Protein AF-A0A951BEL4-F1 (afdb_monomer_lite)

Sequence (52 aa):
MKIIKERQGLILEDVRLAIEGRLLVDLSLTIGPGEIVTVMAPSGAGKSSFLA

Secondary structure (DSSP, 8-state):
-----PPPPEEEEEEEEEETTEEEEEEEEEE-TT--------TTSSHHHHH-

Foldseek 3Di:
DDPDDPDAWDWDDQDWDDDPNRTLDGDTDTAGVPRDDDDDDDPPSCPVVVVD

pLDDT: mean 88.94, std 11.77, range [42.56, 97.0]

Radius of gyration: 14.79 Å; chains: 1; bounding box: 34×25×42 Å

Structure (mmCIF, N/CA/C/O backbone):
data_AF-A0A951BEL4-F1
#
_entry.id   AF-A0A951BEL4-F1
#
loop_
_atom_site.group_PDB
_atom_site.id
_atom_site.type_symbol
_atom_site.label_atom_id
_atom_site.label_alt_id
_atom_site.label_comp_id
_atom_site.label_asym_id
_atom_site.label_entity_id
_atom_site.label_seq_id
_atom_site.pdbx_PDB_ins_code
_atom_site.Cartn_x
_atom_site.Cartn_y
_atom_site.Cartn_z
_atom_site.occupancy
_atom_site.B_iso_or_equiv
_atom_site.auth_seq_id
_atom_site.auth_comp_id
_atom_site.auth_asym_id
_atom_site.auth_atom_id
_atom_site.pdbx_PDB_model_num
ATOM 1 N N . MET A 1 1 ? -22.812 18.612 25.181 1.00 42.56 1 MET A N 1
ATOM 2 C CA . MET A 1 1 ? -23.156 17.474 24.303 1.00 42.56 1 MET A CA 1
ATOM 3 C C . MET A 1 1 ? -22.060 17.353 23.251 1.00 42.56 1 MET A C 1
ATOM 5 O O . MET A 1 1 ? -21.921 18.261 22.444 1.00 42.56 1 MET A O 1
ATOM 9 N N . LYS A 1 2 ? -21.184 16.345 23.339 1.00 52.50 2 LYS A N 1
ATOM 10 C CA . LYS A 1 2 ? -20.035 16.204 22.429 1.00 52.50 2 LYS A CA 1
ATOM 11 C C . LYS A 1 2 ? -20.510 15.416 21.207 1.00 52.50 2 LYS A C 1
ATOM 13 O O . LYS A 1 2 ? -20.849 14.249 21.352 1.00 52.50 2 LYS A O 1
ATOM 18 N N . ILE A 1 3 ? -20.600 16.062 20.045 1.00 57.38 3 ILE A N 1
ATOM 19 C CA . ILE A 1 3 ? -20.901 15.380 18.781 1.00 57.38 3 ILE A CA 1
ATOM 20 C C . ILE A 1 3 ? -19.754 14.398 18.530 1.00 57.38 3 ILE A C 1
ATOM 22 O O . ILE A 1 3 ? -18.603 14.807 18.363 1.00 57.38 3 ILE A O 1
ATOM 26 N N . ILE A 1 4 ? -20.050 13.103 18.590 1.00 65.19 4 ILE A N 1
ATOM 27 C CA . ILE A 1 4 ? -19.087 12.060 18.258 1.00 65.19 4 ILE A CA 1
ATOM 28 C C . ILE A 1 4 ? -19.014 12.061 16.734 1.00 65.19 4 ILE A C 1
ATOM 30 O O . ILE A 1 4 ? -19.969 11.685 16.063 1.00 65.19 4 ILE A O 1
ATOM 34 N N . LYS A 1 5 ? -17.916 12.574 16.179 1.00 66.94 5 LYS A N 1
ATOM 35 C CA . LYS A 1 5 ? -17.656 12.485 14.743 1.00 66.94 5 LYS A CA 1
ATOM 36 C C . LYS A 1 5 ? -17.378 11.009 14.457 1.00 66.94 5 LYS A C 1
ATOM 38 O O . LYS A 1 5 ? -16.392 10.482 14.976 1.00 66.94 5 LYS A O 1
ATOM 43 N N . GLU A 1 6 ? -18.256 10.339 13.712 1.00 72.38 6 GLU A N 1
ATOM 44 C CA . GLU A 1 6 ? -17.965 8.991 13.223 1.00 72.38 6 GLU A CA 1
ATOM 45 C C . GLU A 1 6 ? -16.611 9.024 12.509 1.00 72.38 6 GLU A C 1
ATOM 47 O O . GLU A 1 6 ? -16.342 9.910 11.689 1.00 72.38 6 GLU A O 1
ATOM 52 N N . ARG A 1 7 ? -15.708 8.118 12.895 1.00 74.88 7 ARG A N 1
ATOM 53 C CA . ARG A 1 7 ? -14.423 7.988 12.212 1.00 74.88 7 ARG A CA 1
ATOM 54 C C . ARG A 1 7 ? -14.728 7.460 10.816 1.00 74.88 7 ARG A C 1
ATOM 56 O O . ARG A 1 7 ? -15.289 6.381 10.698 1.00 74.88 7 ARG A O 1
ATOM 63 N N . GLN A 1 8 ? -14.392 8.226 9.785 1.00 82.75 8 GLN A N 1
ATOM 64 C CA . GLN A 1 8 ? -14.483 7.754 8.407 1.00 82.75 8 GLN A CA 1
ATOM 65 C C . GLN A 1 8 ? -13.314 6.795 8.138 1.00 82.75 8 GLN A C 1
ATOM 67 O O . GLN A 1 8 ? -12.218 6.998 8.668 1.00 82.75 8 GLN A O 1
ATOM 72 N N . GLY A 1 9 ? -13.572 5.728 7.379 1.00 92.00 9 GLY A N 1
ATOM 73 C CA . GLY A 1 9 ? -12.538 4.801 6.912 1.00 92.00 9 GLY A CA 1
ATOM 74 C C . GLY A 1 9 ? -11.646 5.421 5.830 1.00 92.00 9 GLY A C 1
ATOM 75 O O . GLY A 1 9 ? -11.914 6.527 5.359 1.00 92.00 9 GLY A O 1
ATOM 76 N N . LEU A 1 10 ? -10.592 4.709 5.425 1.00 94.31 10 LEU A N 1
ATOM 77 C CA . LEU A 1 10 ? -9.800 5.076 4.248 1.00 9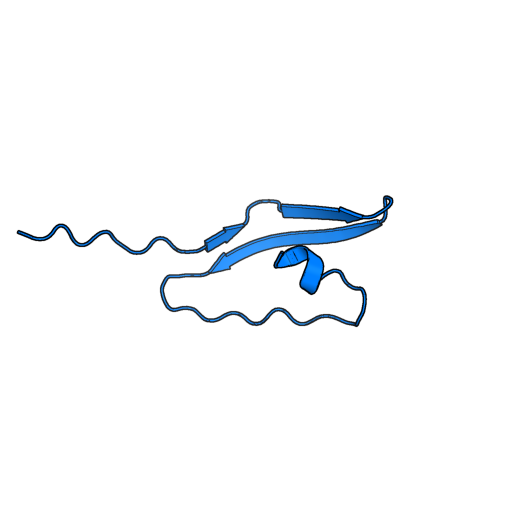4.31 10 LEU A CA 1
ATOM 78 C C . LEU A 1 10 ? -10.465 4.488 3.004 1.00 94.31 10 LEU A C 1
ATOM 80 O O . LEU A 1 10 ? -10.714 3.285 2.956 1.00 94.31 10 LEU A O 1
ATOM 84 N N . ILE A 1 11 ? -10.720 5.320 1.999 1.00 95.50 11 ILE A N 1
ATOM 85 C CA . ILE A 1 11 ? -11.234 4.884 0.702 1.00 95.50 11 ILE A CA 1
ATOM 86 C C . ILE A 1 11 ? -10.234 5.319 -0.366 1.00 95.50 11 ILE A C 1
ATOM 88 O O . ILE A 1 11 ? -9.887 6.496 -0.460 1.00 95.50 11 ILE A O 1
ATOM 92 N N . LEU A 1 12 ? -9.761 4.352 -1.141 1.00 95.44 12 LEU A N 1
ATOM 93 C CA . LEU A 1 12 ? -8.939 4.532 -2.326 1.00 95.44 12 LEU A CA 1
ATOM 94 C C . LEU A 1 12 ? -9.774 4.070 -3.520 1.00 95.44 12 LEU A C 1
ATOM 96 O O . LEU A 1 12 ? -10.125 2.893 -3.595 1.00 95.44 12 LEU A O 1
ATOM 100 N N . GLU A 1 13 ? -10.108 4.993 -4.417 1.00 96.88 13 GLU A N 1
ATOM 101 C CA . GLU A 1 13 ? -10.892 4.725 -5.626 1.00 96.88 13 GLU A CA 1
ATOM 102 C C . GLU A 1 13 ? -10.009 4.943 -6.851 1.00 96.88 13 GLU A C 1
ATOM 104 O O . GLU A 1 13 ? -9.474 6.035 -7.044 1.00 96.88 13 GLU A O 1
ATOM 109 N N . ASP A 1 14 ? -9.835 3.885 -7.644 1.00 97.00 14 ASP A N 1
ATOM 110 C CA . ASP A 1 14 ? -9.115 3.875 -8.920 1.00 97.00 14 ASP A CA 1
ATOM 111 C C . ASP A 1 14 ? -7.723 4.530 -8.843 1.00 97.00 14 ASP A C 1
ATOM 113 O O . ASP A 1 14 ? -7.287 5.272 -9.731 1.00 97.00 14 ASP A O 1
ATOM 117 N N . VAL A 1 15 ? -6.999 4.250 -7.754 1.00 95.12 15 VAL A N 1
ATOM 118 C CA . VAL A 1 15 ? -5.685 4.839 -7.496 1.00 95.12 15 VAL A CA 1
ATOM 119 C C . VAL A 1 15 ? -4.648 4.192 -8.396 1.00 95.12 15 VAL A C 1
ATOM 121 O O . VAL A 1 15 ? -4.371 2.994 -8.297 1.00 95.12 15 VAL A O 1
ATOM 124 N N . ARG A 1 16 ? -4.011 5.025 -9.224 1.00 95.75 16 ARG A N 1
ATOM 125 C CA . ARG A 1 16 ? -2.920 4.630 -10.114 1.00 95.75 16 ARG A CA 1
ATOM 126 C C . ARG A 1 16 ? -1.657 5.420 -9.836 1.00 95.75 16 ARG A C 1
ATOM 128 O O . ARG A 1 16 ? -1.673 6.648 -9.835 1.00 95.75 16 ARG A O 1
ATOM 135 N N . LEU A 1 17 ? -0.549 4.706 -9.675 1.00 94.25 17 LEU A N 1
ATOM 136 C CA . LEU A 1 17 ? 0.778 5.293 -9.519 1.00 94.25 17 LEU A CA 1
ATOM 137 C C . LEU A 1 17 ? 1.710 4.745 -10.591 1.00 94.25 17 LEU A C 1
ATOM 139 O O . LEU A 1 17 ? 1.961 3.538 -10.646 1.00 94.25 17 LEU A O 1
ATOM 143 N N . ALA A 1 18 ? 2.26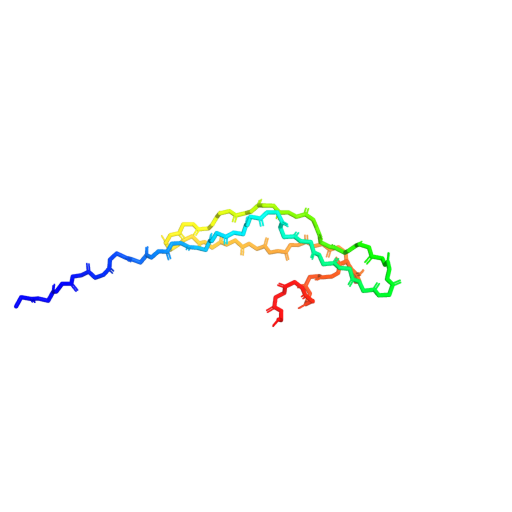6 5.645 -11.396 1.00 95.19 18 ALA A N 1
ATOM 144 C CA . ALA A 1 18 ? 3.310 5.329 -12.356 1.00 95.19 18 ALA A CA 1
ATOM 145 C C . ALA A 1 18 ? 4.567 6.157 -12.075 1.00 95.19 18 ALA A C 1
ATOM 147 O O . ALA A 1 18 ? 4.485 7.360 -11.834 1.00 95.19 18 ALA A O 1
ATOM 148 N N . ILE A 1 19 ? 5.729 5.510 -12.135 1.00 91.94 19 ILE A N 1
ATOM 149 C CA . ILE A 1 19 ? 7.043 6.153 -12.020 1.00 91.94 19 ILE A CA 1
ATOM 150 C C . ILE A 1 19 ? 7.817 5.815 -13.288 1.00 91.94 19 ILE A C 1
ATOM 152 O O . ILE A 1 19 ? 7.881 4.650 -13.673 1.00 91.94 19 ILE A 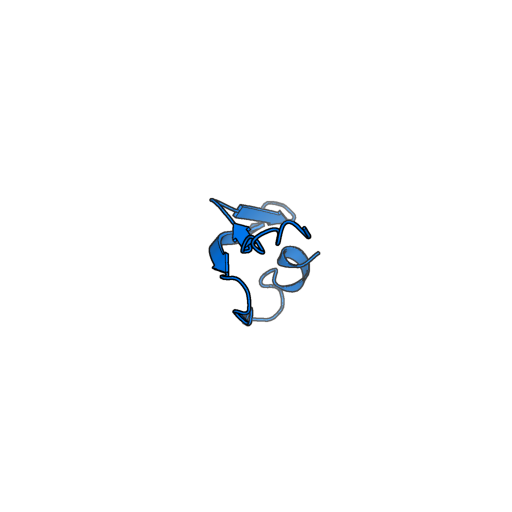O 1
ATOM 156 N N . GLU A 1 20 ? 8.352 6.836 -13.962 1.00 93.06 20 GLU A N 1
ATOM 157 C CA . GLU A 1 20 ? 9.099 6.678 -15.223 1.00 93.06 20 GLU A CA 1
ATOM 158 C C . GLU A 1 20 ? 8.330 5.861 -16.283 1.00 93.06 20 GLU A C 1
ATOM 160 O O . GLU A 1 20 ? 8.885 5.038 -17.004 1.00 93.06 20 GLU A O 1
ATOM 165 N N . GLY A 1 21 ? 7.008 6.052 -16.354 1.00 92.69 21 GLY A N 1
ATOM 166 C CA . GLY A 1 21 ? 6.137 5.343 -17.298 1.00 92.69 21 GLY A CA 1
ATOM 167 C C . GLY A 1 21 ? 5.808 3.895 -16.919 1.00 92.69 21 GLY A C 1
ATOM 168 O O . GLY A 1 21 ? 4.990 3.265 -17.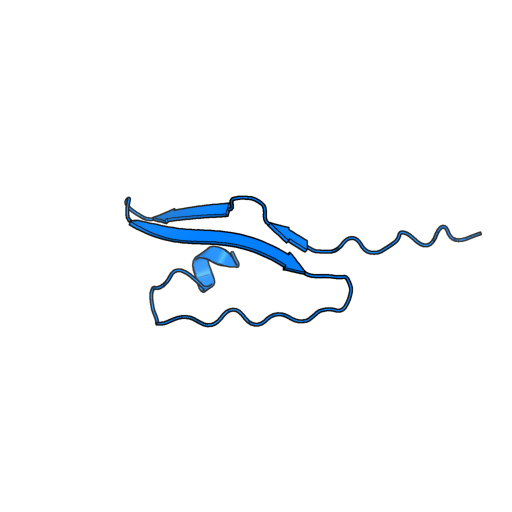588 1.00 92.69 21 GLY A O 1
ATOM 169 N N . ARG A 1 22 ? 6.372 3.363 -15.830 1.00 93.38 22 ARG A N 1
ATOM 170 C CA . ARG A 1 22 ? 6.024 2.043 -15.298 1.00 93.38 22 ARG A CA 1
ATOM 171 C C . ARG A 1 22 ? 4.903 2.163 -14.270 1.00 93.38 22 ARG A C 1
ATOM 173 O O . ARG A 1 22 ? 5.075 2.822 -13.248 1.00 93.38 22 ARG A O 1
ATOM 180 N N . LEU A 1 23 ? 3.791 1.468 -14.504 1.00 94.25 23 LEU A N 1
ATOM 181 C CA . LEU A 1 23 ? 2.711 1.326 -13.526 1.00 94.25 23 LEU A CA 1
ATOM 182 C C . LEU A 1 23 ? 3.179 0.452 -12.351 1.00 94.25 23 LEU A C 1
ATOM 184 O O . LEU A 1 23 ? 3.643 -0.672 -12.553 1.00 94.25 23 LEU A O 1
ATOM 188 N N . LEU A 1 24 ? 3.082 0.988 -11.136 1.00 93.88 24 LEU A N 1
ATOM 189 C CA . LEU A 1 24 ? 3.477 0.320 -9.893 1.00 93.88 24 LEU A CA 1
ATOM 190 C C . LEU A 1 24 ? 2.273 -0.026 -9.013 1.00 93.88 24 LEU A C 1
ATOM 192 O O . LEU A 1 24 ? 2.299 -1.040 -8.324 1.00 93.88 24 LEU A O 1
ATOM 196 N N . VAL A 1 25 ? 1.228 0.803 -9.045 1.00 93.94 25 VAL A N 1
ATOM 197 C CA . VAL A 1 25 ? -0.007 0.610 -8.275 1.00 93.94 25 VAL A CA 1
ATOM 198 C C . VAL A 1 25 ? -1.195 0.851 -9.193 1.00 93.94 25 VAL A C 1
ATOM 200 O O . VAL A 1 25 ? -1.199 1.840 -9.923 1.00 93.94 25 VAL A O 1
ATOM 203 N N . ASP A 1 26 ? -2.182 -0.036 -9.131 1.00 95.00 26 ASP A N 1
ATOM 204 C CA . ASP A 1 26 ? -3.514 0.115 -9.724 1.00 95.00 26 ASP A CA 1
ATOM 205 C C . ASP A 1 26 ? -4.491 -0.634 -8.818 1.00 95.00 26 ASP A C 1
ATOM 207 O O . ASP A 1 26 ? -4.528 -1.869 -8.833 1.00 95.00 26 ASP A O 1
ATOM 211 N N . LEU A 1 27 ? -5.161 0.086 -7.915 1.00 93.56 27 LEU A N 1
ATOM 212 C CA . LEU A 1 27 ? -6.052 -0.542 -6.942 1.00 93.56 27 LEU A CA 1
ATOM 213 C C . LEU A 1 27 ? -7.177 0.372 -6.467 1.00 93.56 27 LEU A C 1
ATOM 215 O O . LEU A 1 27 ? -7.037 1.593 -6.391 1.00 93.56 27 LEU A O 1
ATOM 219 N N . SER A 1 28 ? -8.245 -0.290 -6.033 1.00 95.38 28 SER A N 1
ATOM 220 C CA . SER A 1 28 ? -9.305 0.277 -5.209 1.00 95.38 28 SER A CA 1
ATOM 221 C C . SER A 1 28 ? -9.350 -0.501 -3.896 1.00 95.38 28 SER A C 1
ATOM 223 O O . SER A 1 28 ? -9.323 -1.735 -3.899 1.00 95.38 28 SER A O 1
ATOM 225 N N . LEU A 1 29 ? -9.354 0.207 -2.768 1.00 95.12 29 LEU A N 1
ATOM 226 C CA . LEU A 1 29 ? -9.278 -0.382 -1.430 1.00 95.12 29 LEU A CA 1
ATOM 227 C C . LEU A 1 29 ? -10.095 0.442 -0.439 1.00 95.12 29 LEU A C 1
ATOM 229 O O . LEU A 1 29 ? -9.978 1.663 -0.379 1.00 95.12 29 LEU A O 1
ATOM 233 N N . THR A 1 30 ? -10.873 -0.242 0.390 1.00 95.88 30 THR A N 1
ATOM 234 C CA . THR A 1 30 ? -11.577 0.354 1.525 1.00 95.88 30 THR A CA 1
ATOM 235 C C . THR A 1 30 ? -11.038 -0.248 2.812 1.00 95.88 30 THR A C 1
ATOM 237 O O . THR A 1 30 ? -10.929 -1.466 2.916 1.00 95.88 30 THR A O 1
ATOM 240 N N . ILE A 1 31 ? -10.702 0.602 3.780 1.00 95.75 31 ILE A N 1
ATOM 241 C CA . ILE A 1 31 ? -10.264 0.210 5.121 1.00 95.75 31 ILE A CA 1
ATOM 242 C C . ILE A 1 31 ? -11.230 0.833 6.121 1.00 95.75 31 ILE A C 1
ATOM 244 O O . ILE A 1 31 ? -11.322 2.061 6.233 1.00 95.75 31 ILE A O 1
ATOM 248 N N . GLY A 1 32 ? -11.961 -0.010 6.839 1.00 95.94 32 GLY A N 1
ATOM 249 C CA . GLY A 1 32 ? -12.928 0.418 7.838 1.00 95.94 32 GLY A CA 1
ATOM 250 C C . GLY A 1 32 ? -12.282 1.041 9.085 1.00 95.94 32 GLY A C 1
ATOM 251 O O . GLY A 1 32 ? -11.092 0.855 9.359 1.00 95.94 32 GLY A O 1
ATOM 252 N N . PRO A 1 33 ? -13.051 1.781 9.902 1.00 94.19 33 PR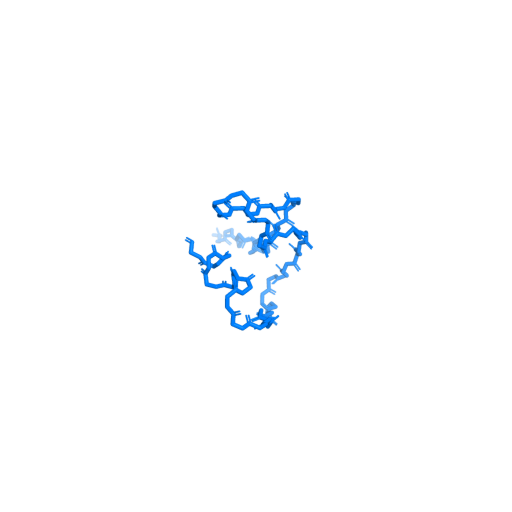O A N 1
ATOM 253 C CA . PRO A 1 33 ? -12.547 2.320 11.162 1.00 94.19 33 PRO A CA 1
ATOM 254 C C . PRO A 1 33 ? -12.088 1.204 12.110 1.00 94.19 33 PRO A C 1
ATOM 256 O O . PRO A 1 33 ? -12.877 0.351 12.503 1.00 94.19 33 PRO A O 1
ATOM 259 N N . GLY A 1 34 ? -10.815 1.238 12.511 1.00 93.69 34 GLY A N 1
ATOM 260 C CA . GLY A 1 34 ? -10.217 0.223 13.389 1.00 93.69 34 GLY A CA 1
ATOM 261 C C . GLY A 1 34 ? -9.716 -1.031 12.666 1.00 93.69 34 GLY A C 1
ATOM 262 O O . GLY A 1 34 ? -9.127 -1.895 13.311 1.00 93.69 34 GLY A O 1
ATOM 263 N N . GLU A 1 35 ? -9.903 -1.118 11.349 1.00 96.19 35 GLU A N 1
ATOM 264 C CA . GLU A 1 35 ? -9.328 -2.178 10.530 1.00 96.19 35 GLU A CA 1
ATOM 265 C C . GLU A 1 35 ? -7.829 -1.938 10.304 1.00 96.19 35 GLU A C 1
ATOM 267 O O . GLU A 1 35 ? -7.370 -0.803 10.150 1.00 96.19 35 GLU A O 1
ATOM 272 N N . ILE A 1 36 ? -7.056 -3.026 10.299 1.00 94.81 36 ILE A N 1
ATOM 273 C CA . ILE A 1 36 ? -5.618 -3.006 10.036 1.00 94.81 36 ILE A CA 1
ATOM 274 C C . ILE A 1 36 ? -5.362 -3.844 8.790 1.00 94.81 36 ILE A C 1
ATOM 276 O O . ILE A 1 36 ? -5.583 -5.053 8.788 1.00 94.81 36 ILE A O 1
ATOM 280 N N . VAL A 1 37 ? -4.840 -3.199 7.749 1.00 94.31 37 VAL A N 1
ATOM 281 C CA . VAL A 1 37 ? -4.453 -3.844 6.491 1.00 94.31 37 VAL A CA 1
ATOM 282 C C . VAL A 1 37 ? -2.939 -3.776 6.337 1.00 94.31 37 VAL A C 1
ATOM 284 O O . VAL A 1 37 ? -2.317 -2.753 6.618 1.00 94.31 37 VAL A O 1
ATOM 287 N N . THR A 1 38 ? -2.338 -4.873 5.875 1.00 93.88 38 THR A N 1
ATOM 288 C CA . THR A 1 38 ? -0.909 -4.928 5.545 1.00 93.88 38 THR A CA 1
ATOM 289 C C . THR A 1 38 ? -0.720 -4.905 4.035 1.00 93.88 38 THR A C 1
ATOM 291 O O . THR A 1 38 ? -1.323 -5.701 3.320 1.00 93.88 38 THR A O 1
ATOM 294 N N . VAL A 1 39 ? 0.171 -4.039 3.550 1.00 91.56 39 VAL A N 1
ATOM 295 C CA . VAL A 1 39 ? 0.568 -3.993 2.137 1.00 91.56 39 VAL A CA 1
ATOM 296 C C . VAL A 1 39 ? 1.816 -4.856 1.933 1.00 91.56 39 VAL A C 1
ATOM 298 O O . VAL A 1 39 ? 2.907 -4.502 2.384 1.00 91.56 39 VAL A O 1
ATOM 301 N N . MET A 1 40 ? 1.672 -5.985 1.233 1.00 91.25 40 MET A N 1
ATOM 302 C CA . MET A 1 40 ? 2.774 -6.897 0.890 1.00 91.25 40 MET A CA 1
ATOM 303 C C . MET A 1 40 ? 2.968 -6.986 -0.625 1.00 91.25 40 MET A C 1
ATOM 305 O O . MET A 1 40 ? 2.006 -7.063 -1.377 1.00 91.25 40 MET A O 1
ATOM 309 N N . ALA A 1 41 ? 4.225 -6.987 -1.071 1.00 89.62 41 ALA A N 1
ATOM 310 C CA . ALA A 1 41 ? 4.629 -7.098 -2.475 1.00 89.62 41 ALA A CA 1
ATOM 311 C C . ALA A 1 41 ? 6.161 -7.275 -2.572 1.00 89.62 41 ALA A C 1
ATOM 313 O O . ALA A 1 41 ? 6.872 -6.866 -1.642 1.00 89.62 41 ALA A O 1
ATOM 314 N N . PRO A 1 42 ? 6.706 -7.775 -3.697 1.00 92.81 42 PRO A N 1
ATOM 315 C CA . PRO A 1 42 ? 8.151 -7.858 -3.937 1.00 92.81 42 PRO A CA 1
ATOM 316 C C . PRO A 1 42 ? 8.879 -6.511 -3.818 1.00 92.81 42 PRO A C 1
ATOM 318 O O . PRO A 1 42 ? 8.267 -5.438 -3.884 1.00 92.81 42 PRO A O 1
ATOM 321 N N . SER A 1 43 ? 10.203 -6.539 -3.639 1.00 93.00 43 SER A N 1
ATOM 322 C CA . SER A 1 43 ? 11.015 -5.313 -3.661 1.00 93.00 43 SER A CA 1
ATOM 323 C C . SER A 1 43 ? 10.849 -4.569 -4.994 1.00 93.00 43 SER A C 1
ATOM 325 O O . SER A 1 43 ? 10.726 -5.195 -6.043 1.00 93.00 43 SER A O 1
ATOM 327 N N . GLY A 1 44 ? 10.787 -3.235 -4.952 1.00 89.81 44 GLY A N 1
ATOM 328 C CA . GLY A 1 44 ? 10.594 -2.398 -6.144 1.00 89.81 44 GLY A CA 1
ATOM 329 C C . GLY A 1 44 ? 9.173 -2.365 -6.728 1.00 89.81 44 GLY A C 1
ATOM 330 O O . GLY A 1 44 ? 8.947 -1.656 -7.699 1.00 89.81 44 GLY A O 1
ATOM 331 N N . ALA A 1 45 ? 8.195 -3.063 -6.138 1.00 89.94 45 ALA A N 1
ATOM 332 C CA . ALA A 1 45 ? 6.802 -3.056 -6.609 1.00 89.94 45 ALA A CA 1
ATOM 333 C C . ALA A 1 45 ? 6.006 -1.777 -6.256 1.00 89.94 45 ALA A C 1
ATOM 335 O O . ALA A 1 45 ? 4.804 -1.739 -6.457 1.00 89.94 45 ALA A O 1
ATOM 336 N N . GLY A 1 46 ? 6.640 -0.748 -5.679 1.00 91.38 46 GLY A N 1
ATOM 337 C CA . GLY A 1 46 ? 5.975 0.527 -5.377 1.00 91.38 46 GLY A CA 1
ATOM 338 C C . GLY A 1 46 ? 5.294 0.643 -4.011 1.00 91.38 46 GLY A C 1
ATOM 339 O O . GLY A 1 46 ? 4.659 1.653 -3.762 1.00 91.38 46 GLY A O 1
ATOM 340 N N . LYS A 1 47 ? 5.457 -0.316 -3.086 1.00 94.25 47 LYS A N 1
ATOM 341 C CA . LYS A 1 47 ? 4.854 -0.253 -1.730 1.00 94.25 47 LYS A CA 1
ATOM 342 C C . LYS A 1 47 ? 5.169 1.032 -0.963 1.00 94.25 47 LYS A C 1
ATOM 344 O O . LYS A 1 47 ? 4.275 1.643 -0.403 1.00 94.25 47 LYS A O 1
ATOM 349 N N . SER A 1 48 ? 6.446 1.416 -0.906 1.00 92.75 48 SER A N 1
ATOM 350 C CA . SER A 1 48 ? 6.853 2.643 -0.213 1.00 92.75 48 SER A CA 1
ATOM 351 C C . SER A 1 48 ? 6.319 3.873 -0.936 1.00 92.75 48 SER A C 1
ATOM 353 O O . SER A 1 48 ? 5.866 4.801 -0.289 1.00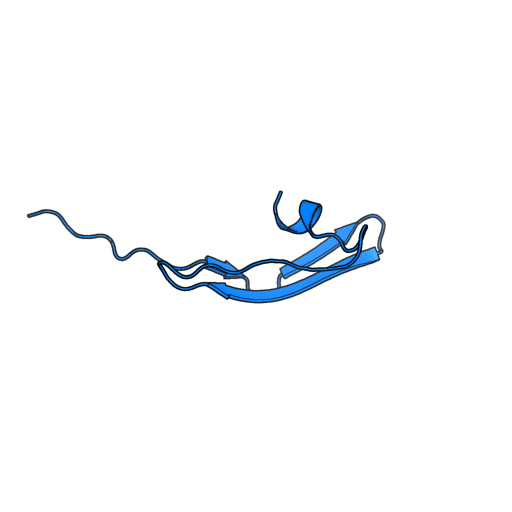 92.75 48 SER A O 1
ATOM 355 N N . SER A 1 49 ? 6.318 3.847 -2.271 1.00 92.88 49 SER A N 1
ATOM 356 C CA . SER A 1 49 ? 5.773 4.921 -3.102 1.00 92.88 49 SER A CA 1
ATOM 357 C C . SER A 1 49 ? 4.248 5.041 -3.001 1.00 92.88 49 SER A C 1
ATOM 359 O O . SER A 1 49 ? 3.722 6.119 -3.207 1.00 92.88 49 SER A O 1
ATOM 361 N N . PHE A 1 50 ? 3.542 3.955 -2.680 1.00 91.81 50 PHE A N 1
ATOM 362 C CA . PHE A 1 50 ? 2.102 3.943 -2.420 1.00 91.81 50 PHE A CA 1
ATOM 363 C C . PHE A 1 50 ? 1.730 4.581 -1.073 1.00 91.81 50 PHE A C 1
ATOM 365 O O . PHE A 1 50 ? 0.622 5.080 -0.922 1.00 91.81 50 PHE A O 1
ATOM 372 N N . LEU A 1 51 ? 2.632 4.530 -0.087 1.00 88.44 51 LEU A N 1
ATOM 373 C CA . LEU A 1 51 ? 2.387 4.989 1.287 1.00 88.44 51 LEU A CA 1
ATOM 374 C C . LEU A 1 51 ? 2.961 6.384 1.595 1.00 88.44 51 LEU A C 1
ATOM 376 O O . LEU A 1 51 ? 2.796 6.853 2.721 1.00 88.44 51 LEU A O 1
ATOM 380 N N . ALA A 1 52 ? 3.671 7.000 0.648 1.00 82.50 52 ALA A N 1
ATOM 381 C CA . ALA A 1 52 ? 4.269 8.331 0.770 1.00 82.50 52 ALA A CA 1
ATOM 382 C C . ALA A 1 52 ? 3.374 9.385 0.114 1.00 82.50 52 ALA A C 1
ATOM 384 O O . ALA A 1 52 ? 3.253 10.482 0.703 1.00 82.50 52 ALA A O 1
#